Protein AF-A0A7C1X4H6-F1 (afdb_monomer)

pLDDT: mean 96.57, std 1.98, range [90.44, 98.69]

InterPro domains:
  IPR004646 Fe-S hydro-lyase, tartrate dehydratase alpha-type, catalytic domain [PF05681] (1-109)
  IPR004646 Fe-S hydro-lyase, tartrate dehydratase alpha-type, catalytic domain [TIGR00722] (1-110)
  IPR051208 Class-I Fumarase/Tartrate Dehydratase [PTHR30389] (1-111)

Mean predicted aligned error: 2.68 Å

Sequence (111 aa):
FVVDRVWRSQANPCPPVIVGVGLGGTFEKCALLAKRALLREIGSVHPDPFYAQLEQELLEEINKLGIGPQGLGGRVTALAVFIEAFPCHIATLPCAVNINCHAARHKSAVI

Organism: NCBI:txid2052148

Nearest PDB structures (foldseek):
  7xky-assembly1_A  TM=9.904E-01  e=7.908E-14  Methanocaldococcus jannaschii
  6unz-assembly1_A  TM=8.353E-01  e=8.667E-05  Leishmania major strain Friedlin
  6uq9-assembly1_A  TM=7.898E-01  e=3.833E-04  Leishmania major strain Friedlin
  6uqb-assembly1_A  TM=7.889E-01  e=5.023E-04  Leishmania major strain Friedlin
  6uq8-assembly1_B  TM=7.903E-01  e=5.750E-04  Leishmania major strain Friedlin

Radius of gyration: 13.97 Å; Cα contacts (8 Å, |Δi|>4): 219; chains: 1; bounding box: 37×27×39 Å

Solvent-accessible surface area (backbone atoms only — not comparable to full-atom values): 6037 Å² total; per-residue (Å²): 107,71,58,57,56,52,61,76,43,58,36,76,55,37,25,44,22,37,40,6,28,6,34,15,38,49,69,69,51,5,47,52,30,4,56,53,27,64,72,59,61,88,89,67,74,56,90,52,66,71,59,31,52,49,27,51,54,51,40,51,56,42,19,69,68,38,42,5,45,58,43,76,39,50,67,46,26,51,81,45,43,31,74,31,78,44,79,50,58,92,96,44,76,32,73,27,80,33,78,40,34,62,80,71,82,83,85,89,82,88,132

Structure (mmCIF, N/CA/C/O backbone):
data_AF-A0A7C1X4H6-F1
#
_entry.id   AF-A0A7C1X4H6-F1
#
loop_
_atom_site.group_PDB
_atom_site.id
_atom_site.type_symbol
_atom_site.label_atom_id
_atom_site.label_alt_id
_atom_site.label_comp_id
_atom_site.label_asym_id
_atom_site.label_entity_id
_atom_site.label_seq_id
_atom_site.pdbx_PDB_ins_code
_atom_site.Cartn_x
_atom_site.Cartn_y
_atom_site.Cartn_z
_atom_site.occupancy
_atom_site.B_iso_or_equiv
_atom_site.auth_seq_id
_atom_site.auth_comp_id
_atom_site.auth_asym_id
_atom_site.auth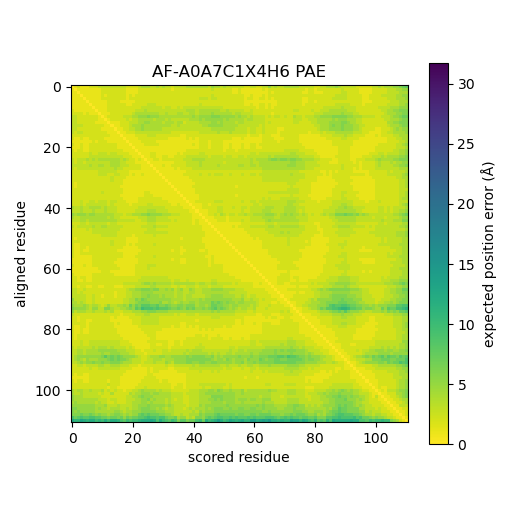_atom_id
_atom_site.pdbx_PDB_model_num
ATOM 1 N N . PHE A 1 1 ? 7.412 6.08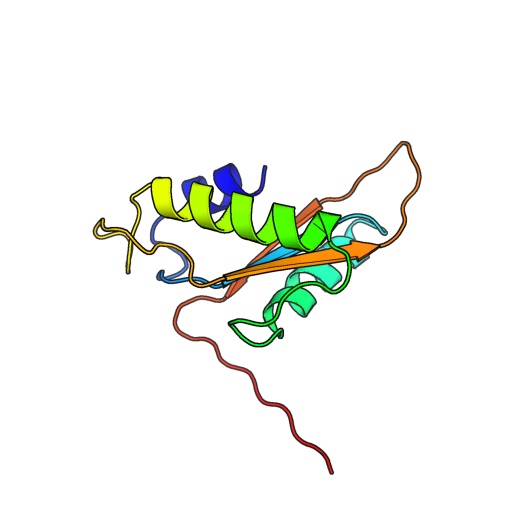1 5.563 1.00 95.12 1 PHE A N 1
ATOM 2 C CA . PHE A 1 1 ? 6.685 6.833 4.513 1.00 95.12 1 PHE A CA 1
ATOM 3 C C . PHE A 1 1 ? 5.214 6.431 4.430 1.00 95.12 1 PHE A C 1
ATOM 5 O O . PHE A 1 1 ? 4.378 7.283 4.682 1.00 95.12 1 PHE A O 1
ATOM 12 N N . VAL A 1 2 ? 4.871 5.166 4.138 1.00 98.00 2 VAL A N 1
ATOM 13 C CA . VAL A 1 2 ? 3.466 4.729 3.953 1.00 98.00 2 VAL A CA 1
ATOM 14 C C . VAL A 1 2 ? 2.575 5.052 5.160 1.00 98.00 2 VAL A C 1
ATOM 16 O O . VAL A 1 2 ? 1.556 5.718 4.998 1.00 98.00 2 VAL A O 1
ATOM 19 N N . VAL A 1 3 ? 3.001 4.666 6.368 1.00 98.06 3 VAL A N 1
ATOM 20 C CA . VAL A 1 3 ? 2.271 4.935 7.622 1.00 98.06 3 VAL A CA 1
ATOM 21 C C . VAL A 1 3 ? 2.021 6.437 7.829 1.00 98.06 3 VAL A C 1
ATOM 23 O O . VAL A 1 3 ? 0.897 6.832 8.116 1.00 98.06 3 VAL A O 1
ATOM 26 N N . ASP A 1 4 ? 3.025 7.291 7.589 1.00 98.19 4 ASP A N 1
A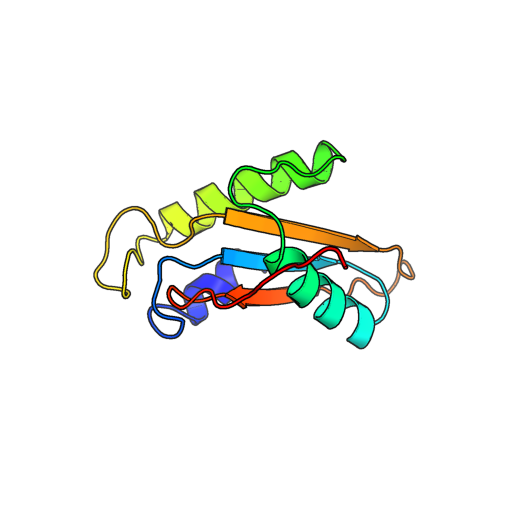TOM 27 C CA . ASP A 1 4 ? 2.885 8.759 7.668 1.00 98.19 4 ASP A CA 1
ATOM 28 C C . ASP A 1 4 ? 1.846 9.296 6.670 1.00 98.19 4 ASP A C 1
ATOM 30 O O . ASP A 1 4 ? 1.035 10.148 7.025 1.00 98.19 4 ASP A O 1
ATOM 34 N N . ARG A 1 5 ? 1.796 8.765 5.439 1.00 97.50 5 ARG A N 1
ATOM 35 C CA . ARG A 1 5 ? 0.782 9.170 4.449 1.00 97.50 5 ARG A CA 1
ATOM 36 C C . ARG A 1 5 ? -0.633 8.812 4.896 1.00 97.50 5 ARG A C 1
ATOM 38 O O . ARG A 1 5 ? -1.545 9.615 4.691 1.00 97.50 5 ARG A O 1
ATOM 45 N N . VAL A 1 6 ? -0.817 7.644 5.509 1.00 97.38 6 VAL A N 1
ATOM 46 C CA . VAL A 1 6 ? -2.114 7.236 6.069 1.00 97.38 6 VAL A CA 1
ATOM 47 C C . VAL A 1 6 ? -2.476 8.113 7.263 1.00 97.38 6 VAL A C 1
ATOM 49 O O . VAL A 1 6 ? -3.573 8.665 7.294 1.00 97.38 6 VAL A O 1
ATOM 52 N N . TRP A 1 7 ? -1.533 8.337 8.180 1.00 97.06 7 TRP A N 1
ATOM 53 C CA . TRP A 1 7 ? -1.732 9.201 9.342 1.00 97.06 7 TRP A CA 1
ATOM 54 C C . TRP A 1 7 ? -2.131 10.627 8.951 1.00 97.06 7 TRP A C 1
ATOM 56 O O . TRP A 1 7 ? -3.101 11.158 9.474 1.00 97.06 7 TRP A O 1
ATOM 66 N N . ARG A 1 8 ? -1.464 11.230 7.959 1.00 97.06 8 ARG A N 1
ATOM 67 C CA . ARG A 1 8 ? -1.835 12.558 7.432 1.00 97.06 8 ARG A CA 1
ATOM 68 C C . ARG A 1 8 ? -3.214 12.587 6.772 1.00 97.06 8 ARG A C 1
ATOM 70 O O . ARG A 1 8 ? -3.828 13.647 6.709 1.00 97.06 8 ARG A O 1
ATOM 77 N N . SER A 1 9 ? -3.678 11.455 6.242 1.00 95.25 9 SER A N 1
ATOM 78 C CA . SER A 1 9 ? -4.977 11.365 5.566 1.00 95.25 9 SER A CA 1
ATOM 79 C C . SER A 1 9 ? -6.145 11.286 6.553 1.00 95.25 9 SER A C 1
ATOM 81 O O . SER A 1 9 ? -7.246 11.706 6.200 1.00 95.25 9 SER A O 1
ATOM 83 N N . GLN A 1 10 ? -5.911 10.803 7.779 1.00 95.75 10 GLN A N 1
ATOM 84 C CA . GLN A 1 10 ? -6.917 10.655 8.835 1.00 95.75 10 GLN A CA 1
ATOM 85 C C . GLN A 1 10 ? -8.249 10.081 8.310 1.00 95.75 10 GLN A C 1
ATOM 87 O O . GLN A 1 10 ? -8.269 9.062 7.621 1.00 95.75 10 GLN A O 1
ATOM 92 N N . ALA A 1 11 ? -9.365 10.741 8.624 1.00 95.31 11 ALA A N 1
ATOM 93 C CA . ALA A 1 11 ? -10.722 10.351 8.261 1.00 95.31 11 ALA A CA 1
ATOM 94 C C . ALA A 1 11 ? -11.082 10.622 6.788 1.00 95.31 11 ALA A C 1
ATOM 96 O O . ALA A 1 11 ? -12.097 10.120 6.310 1.00 95.31 11 ALA A O 1
ATOM 97 N N . ASN A 1 12 ? -10.282 11.413 6.062 1.00 95.69 12 ASN A N 1
ATOM 98 C CA . ASN A 1 12 ? -10.640 11.921 4.733 1.00 95.69 12 ASN A CA 1
ATOM 99 C C . ASN A 1 12 ? -10.982 10.829 3.703 1.00 95.69 12 ASN A C 1
ATOM 101 O O . ASN A 1 12 ? -11.940 11.017 2.955 1.00 95.69 12 ASN A O 1
ATOM 105 N N . PRO A 1 13 ? -10.270 9.685 3.630 1.00 95.44 13 PRO A N 1
ATOM 106 C CA . PRO A 1 13 ? -10.626 8.613 2.709 1.00 95.44 13 PRO A CA 1
ATOM 107 C C . PRO A 1 13 ? -11.709 7.674 3.266 1.00 95.44 13 PRO A C 1
ATOM 109 O O . PRO A 1 13 ? -11.778 6.532 2.826 1.00 95.44 13 PRO A O 1
ATOM 112 N N . CYS A 1 14 ? -12.532 8.114 4.224 1.00 96.25 14 CYS A N 1
ATOM 113 C CA . CYS A 1 14 ? -13.620 7.338 4.826 1.00 96.25 14 CYS A CA 1
ATOM 114 C C . CYS A 1 14 ? -13.176 5.910 5.210 1.00 96.25 14 CYS A C 1
ATOM 116 O O . CYS A 1 14 ? -13.618 4.952 4.570 1.00 96.25 14 CYS A O 1
ATOM 118 N N . PRO A 1 15 ? -12.266 5.741 6.191 1.00 96.31 15 PRO A N 1
ATOM 119 C CA . PRO A 1 15 ? -11.827 4.414 6.615 1.00 96.31 15 PRO A CA 1
ATOM 120 C C . PRO A 1 15 ? -13.010 3.528 7.061 1.00 96.31 15 PRO A C 1
ATOM 122 O O . PRO A 1 15 ? -14.025 4.050 7.532 1.00 96.31 15 PRO A O 1
ATOM 125 N N . PRO A 1 16 ? -12.903 2.193 6.948 1.00 96.75 16 PRO A N 1
ATOM 126 C CA . PRO A 1 16 ? -11.667 1.448 6.735 1.00 96.75 16 PRO A CA 1
ATOM 127 C C . PRO A 1 16 ? -11.217 1.426 5.265 1.00 96.75 16 PRO A C 1
ATOM 129 O O . PRO A 1 16 ? -12.032 1.297 4.353 1.00 96.75 16 PRO A O 1
ATOM 132 N N . VAL A 1 17 ? -9.910 1.584 5.042 1.00 97.50 17 VAL A N 1
ATOM 133 C CA . VAL A 1 17 ? -9.317 1.726 3.700 1.00 97.50 17 VAL A CA 1
ATOM 134 C C . VAL A 1 17 ? -8.561 0.481 3.234 1.00 97.50 17 VAL A C 1
ATOM 136 O O . VAL A 1 17 ? -8.152 -0.351 4.040 1.00 97.50 17 VAL A O 1
ATOM 139 N N . ILE A 1 18 ? -8.305 0.386 1.929 1.00 98.06 18 ILE A N 1
ATOM 140 C CA . ILE A 1 18 ? -7.267 -0.487 1.359 1.00 98.06 18 ILE A CA 1
ATOM 141 C C . ILE A 1 18 ? -6.124 0.411 0.890 1.00 98.06 18 ILE A C 1
ATOM 143 O O . ILE A 1 18 ? -6.359 1.400 0.188 1.00 98.06 18 ILE A O 1
ATOM 147 N N . VAL A 1 19 ? -4.894 0.080 1.279 1.00 98.44 19 VAL A N 1
ATOM 148 C CA . VAL A 1 19 ? -3.701 0.872 0.960 1.00 98.44 19 VAL A CA 1
ATOM 149 C C . VAL A 1 19 ?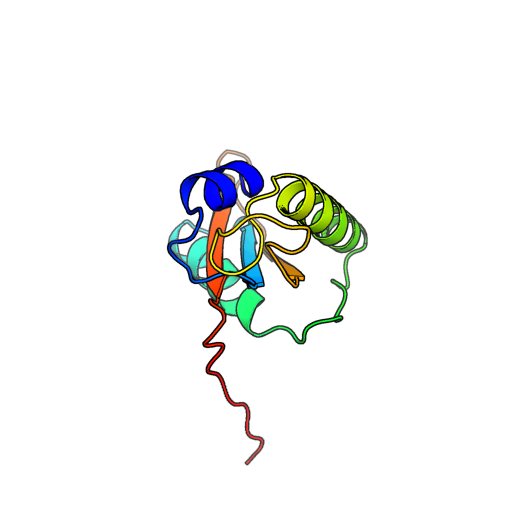 -2.909 0.175 -0.137 1.00 98.44 19 VAL A C 1
ATOM 151 O O . VAL A 1 19 ? -2.423 -0.932 0.048 1.00 98.44 19 VAL A O 1
ATOM 154 N N . GLY A 1 20 ? -2.767 0.829 -1.283 1.00 98.44 20 GLY A N 1
ATOM 155 C CA . GLY A 1 20 ? -1.952 0.362 -2.398 1.00 98.44 20 GLY A CA 1
ATOM 156 C C . GLY A 1 20 ? -0.623 1.101 -2.420 1.00 98.44 20 GLY A C 1
ATOM 157 O O . GLY A 1 20 ? -0.598 2.330 -2.365 1.00 98.44 20 GLY A O 1
ATOM 158 N N . VAL A 1 21 ? 0.481 0.372 -2.517 1.00 98.69 21 VAL A N 1
ATOM 159 C CA . VAL A 1 21 ? 1.838 0.915 -2.521 1.00 98.69 21 VAL A CA 1
ATOM 160 C C . VAL A 1 21 ? 2.538 0.487 -3.803 1.00 98.69 21 VAL A C 1
ATOM 162 O O . VAL A 1 21 ? 2.606 -0.694 -4.123 1.00 98.69 21 VAL A O 1
ATOM 165 N N . GLY A 1 22 ? 3.057 1.456 -4.545 1.00 98.44 22 GLY A N 1
ATOM 166 C CA . GLY A 1 22 ? 3.922 1.222 -5.695 1.00 98.44 22 GLY A CA 1
ATOM 167 C C . GLY A 1 22 ? 5.368 1.502 -5.314 1.00 98.44 22 GLY A C 1
ATOM 168 O O . GLY A 1 22 ? 5.636 2.531 -4.690 1.00 98.44 22 GLY A O 1
ATOM 169 N N . LEU A 1 23 ? 6.293 0.618 -5.689 1.00 97.81 23 LEU A N 1
ATOM 170 C CA . LEU A 1 23 ? 7.731 0.776 -5.452 1.00 97.81 23 LEU A CA 1
ATOM 171 C C . LEU A 1 23 ? 8.524 0.610 -6.750 1.00 97.81 23 LEU A C 1
ATOM 173 O O . LEU A 1 23 ? 8.339 -0.360 -7.480 1.00 97.81 23 LEU A O 1
ATOM 177 N N . GLY A 1 24 ? 9.430 1.549 -7.016 1.00 97.31 24 GLY A N 1
ATOM 178 C CA . GLY A 1 24 ? 10.315 1.529 -8.177 1.00 97.31 24 GLY A CA 1
ATOM 179 C C . GLY A 1 24 ? 9.636 1.893 -9.504 1.00 97.31 24 GLY A C 1
ATOM 180 O O . GLY A 1 24 ? 8.612 2.578 -9.536 1.00 97.31 24 GLY A O 1
ATOM 181 N N . GLY A 1 25 ? 10.249 1.493 -10.622 1.00 96.81 25 GLY A N 1
ATOM 182 C CA . GLY A 1 25 ? 9.958 2.043 -11.950 1.00 96.81 25 GLY A CA 1
ATOM 183 C C . GLY A 1 25 ? 10.317 3.529 -12.096 1.00 96.81 25 GLY A C 1
ATOM 184 O O . GLY A 1 25 ? 11.204 4.040 -11.416 1.00 96.81 25 GLY A O 1
ATOM 185 N N . THR A 1 26 ? 9.631 4.220 -13.010 1.00 97.00 26 THR A N 1
ATOM 186 C CA . THR A 1 26 ? 9.616 5.692 -13.095 1.00 97.00 26 THR A CA 1
ATOM 187 C C . THR A 1 26 ? 8.570 6.273 -12.140 1.00 97.00 26 THR A C 1
ATOM 189 O O . THR A 1 26 ? 7.758 5.536 -11.576 1.00 97.00 26 THR A O 1
ATOM 192 N N . PHE A 1 27 ? 8.541 7.596 -11.974 1.00 95.75 27 PHE A N 1
ATOM 193 C CA . PHE A 1 27 ? 7.548 8.260 -11.125 1.00 95.75 27 PHE A CA 1
ATOM 194 C C . PHE A 1 27 ? 6.099 7.936 -11.545 1.00 95.75 27 PHE A C 1
ATOM 196 O O . PHE A 1 27 ? 5.262 7.589 -10.712 1.00 95.75 27 PHE A O 1
ATOM 203 N N . GLU A 1 28 ? 5.819 7.945 -12.848 1.00 97.50 28 GLU A N 1
ATOM 204 C CA . GLU A 1 28 ? 4.515 7.611 -13.427 1.00 97.50 28 GLU A CA 1
ATOM 205 C C . GLU A 1 28 ? 4.177 6.132 -13.221 1.00 97.50 28 GLU A C 1
ATOM 207 O O . GLU A 1 28 ? 3.058 5.779 -12.834 1.00 97.50 28 GLU A O 1
ATOM 212 N N . LYS A 1 29 ? 5.160 5.251 -13.451 1.00 97.69 29 LYS A N 1
ATOM 213 C CA . LYS A 1 29 ? 4.987 3.806 -13.282 1.00 97.69 29 LYS A CA 1
ATOM 214 C C . LYS A 1 29 ? 4.664 3.467 -11.832 1.00 97.69 29 LYS A C 1
ATOM 216 O O . LYS A 1 29 ? 3.762 2.672 -11.588 1.00 97.69 29 LYS A O 1
ATOM 221 N N . CYS A 1 30 ? 5.355 4.096 -10.892 1.00 97.81 30 CYS A N 1
ATOM 222 C CA . CYS A 1 30 ? 5.154 3.919 -9.464 1.00 97.81 30 CYS A CA 1
ATOM 223 C C . CYS A 1 30 ? 3.708 4.230 -9.041 1.00 97.81 30 CYS A C 1
ATOM 225 O O . CYS A 1 30 ? 3.058 3.421 -8.377 1.00 97.81 30 CYS A O 1
ATOM 227 N N . ALA A 1 31 ? 3.156 5.355 -9.505 1.00 98.12 31 ALA A N 1
ATOM 228 C CA . ALA A 1 31 ? 1.764 5.719 -9.241 1.00 98.12 31 ALA A CA 1
ATOM 229 C C . ALA A 1 31 ? 0.766 4.711 -9.846 1.00 98.12 31 ALA A C 1
ATOM 231 O O . ALA A 1 31 ? -0.233 4.357 -9.210 1.00 98.12 31 ALA A O 1
ATOM 232 N N . LEU A 1 32 ? 1.053 4.204 -11.051 1.00 98.38 32 LEU A N 1
ATOM 233 C CA . LEU A 1 32 ? 0.236 3.177 -11.701 1.00 98.38 32 LEU A CA 1
ATOM 234 C C . LEU A 1 32 ? 0.270 1.842 -10.939 1.00 98.38 32 LEU A C 1
ATOM 236 O O . LEU A 1 32 ? -0.770 1.197 -10.803 1.00 98.38 32 LEU A O 1
ATOM 240 N N . LEU A 1 33 ? 1.436 1.438 -10.427 1.00 98.50 33 LEU A N 1
ATOM 241 C CA . LEU A 1 33 ? 1.597 0.243 -9.591 1.00 98.50 33 LEU A CA 1
ATOM 242 C C . LEU A 1 33 ? 0.785 0.370 -8.298 1.00 98.50 33 LEU A C 1
ATOM 244 O O . LEU A 1 33 ? -0.016 -0.511 -8.002 1.00 98.50 33 LEU A O 1
ATOM 248 N N . ALA A 1 34 ? 0.875 1.510 -7.604 1.00 98.44 34 ALA A N 1
ATOM 249 C CA . ALA A 1 34 ? 0.077 1.770 -6.405 1.00 98.44 34 ALA A CA 1
ATOM 250 C C . ALA A 1 34 ? -1.435 1.683 -6.681 1.00 98.44 34 ALA A C 1
ATOM 252 O O . ALA A 1 34 ? -2.192 1.151 -5.872 1.00 98.44 34 ALA A O 1
ATOM 253 N N . LYS A 1 35 ? -1.895 2.176 -7.842 1.00 97.81 35 LYS A N 1
ATOM 254 C CA . LYS A 1 35 ? -3.304 2.054 -8.249 1.00 97.81 35 LYS A CA 1
ATOM 255 C C . LYS A 1 35 ? -3.694 0.607 -8.561 1.00 97.81 35 LYS A C 1
ATOM 257 O O . LYS A 1 35 ? -4.801 0.203 -8.218 1.00 97.81 35 LYS A O 1
ATOM 262 N N . ARG A 1 36 ? -2.809 -0.153 -9.211 1.00 97.50 36 ARG A N 1
ATOM 263 C CA . ARG A 1 36 ? -3.016 -1.570 -9.543 1.00 97.50 36 ARG A CA 1
ATOM 264 C C . ARG A 1 36 ? -3.101 -2.437 -8.290 1.00 97.50 36 ARG A C 1
ATOM 266 O O . ARG A 1 36 ? -3.975 -3.293 -8.235 1.00 97.50 36 ARG A O 1
ATOM 273 N N . ALA A 1 37 ? -2.268 -2.164 -7.288 1.00 97.94 37 ALA A N 1
ATOM 274 C CA . ALA A 1 37 ? -2.258 -2.879 -6.014 1.00 97.94 37 ALA A CA 1
ATOM 275 C C . ALA A 1 37 ? -3.650 -2.913 -5.349 1.00 97.94 37 ALA A C 1
ATOM 277 O O . ALA A 1 37 ? -4.049 -3.928 -4.793 1.00 97.94 37 ALA A O 1
ATOM 278 N N . LEU A 1 38 ? -4.441 -1.839 -5.488 1.00 97.19 38 LEU A N 1
ATOM 279 C CA . LEU A 1 38 ? -5.807 -1.740 -4.947 1.00 97.19 38 LEU A CA 1
ATOM 280 C C . LEU A 1 38 ? -6.819 -2.712 -5.576 1.00 97.19 38 LEU A C 1
ATOM 282 O O . LEU A 1 38 ? -7.940 -2.812 -5.083 1.00 97.19 38 LEU A O 1
ATOM 286 N N . LEU A 1 39 ? -6.469 -3.369 -6.684 1.00 95.62 39 LEU A N 1
ATOM 287 C CA . LEU A 1 39 ? -7.330 -4.340 -7.362 1.00 95.62 39 LEU A CA 1
ATOM 288 C C . LEU A 1 39 ? -7.138 -5.769 -6.841 1.00 95.62 39 LEU A C 1
ATOM 290 O O . LEU A 1 39 ? -7.895 -6.649 -7.247 1.00 95.62 39 LEU A O 1
ATOM 294 N N . ARG A 1 40 ? -6.141 -6.006 -5.979 1.00 95.81 40 ARG A N 1
ATOM 295 C CA . ARG A 1 40 ? -5.917 -7.312 -5.355 1.00 95.81 40 ARG A CA 1
ATOM 296 C C . ARG A 1 40 ? -7.060 -7.668 -4.408 1.00 95.81 40 ARG A C 1
ATOM 298 O O . ARG A 1 40 ? -7.669 -6.803 -3.779 1.00 95.81 40 ARG A O 1
ATOM 305 N N . GLU A 1 41 ? -7.342 -8.962 -4.321 1.00 94.12 41 GLU A N 1
ATOM 306 C CA . GLU A 1 41 ? -8.367 -9.494 -3.429 1.00 94.12 41 GLU A CA 1
ATOM 307 C C . GLU A 1 41 ? -7.926 -9.364 -1.966 1.00 94.12 41 GLU A C 1
ATOM 309 O O . GLU A 1 41 ? -6.779 -9.667 -1.623 1.00 94.12 41 GLU A O 1
ATOM 314 N N . ILE A 1 42 ? -8.831 -8.912 -1.096 1.00 94.88 42 ILE A N 1
ATOM 315 C CA . ILE A 1 42 ? -8.576 -8.820 0.347 1.00 94.88 42 ILE A CA 1
ATOM 316 C C . ILE A 1 42 ? -8.299 -10.225 0.891 1.00 94.88 42 ILE A C 1
ATOM 318 O O . ILE A 1 42 ? -9.086 -11.139 0.680 1.00 94.88 42 ILE A O 1
ATOM 322 N N . GLY A 1 43 ? -7.179 -10.386 1.597 1.00 93.38 43 GLY A N 1
ATOM 323 C CA . GLY A 1 43 ? -6.703 -11.685 2.083 1.00 93.38 43 GLY A CA 1
ATOM 324 C C . GLY A 1 43 ? -5.709 -12.378 1.147 1.00 93.38 43 GLY A C 1
ATOM 325 O O . GLY A 1 43 ? -5.073 -13.343 1.563 1.00 93.38 43 GLY A O 1
ATOM 326 N N . SER A 1 44 ? -5.513 -11.876 -0.079 1.00 96.38 44 SER A N 1
ATOM 327 C CA . SER A 1 44 ? -4.408 -12.333 -0.927 1.00 96.38 44 SER A CA 1
ATOM 328 C C . SER A 1 44 ? -3.058 -11.913 -0.342 1.00 96.38 44 SER A C 1
ATOM 330 O O . SER A 1 44 ? -2.907 -10.811 0.186 1.00 96.38 44 SER A O 1
ATOM 332 N N . VAL A 1 45 ? -2.059 -12.782 -0.474 1.00 95.81 45 VAL A N 1
ATOM 333 C CA . VAL A 1 45 ? -0.692 -12.545 0.005 1.00 95.81 45 VAL A CA 1
ATOM 334 C C . VAL A 1 45 ? 0.223 -12.313 -1.191 1.00 95.81 45 VAL A C 1
ATOM 336 O O . VAL A 1 45 ? 0.046 -12.936 -2.241 1.00 95.81 45 VAL A O 1
ATOM 339 N N . HIS A 1 46 ? 1.188 -11.406 -1.051 1.00 97.62 46 HIS A N 1
ATOM 340 C CA . HIS A 1 46 ? 2.174 -11.177 -2.098 1.00 97.62 46 HIS A CA 1
ATOM 341 C C . HIS A 1 46 ? 3.020 -12.448 -2.347 1.00 97.62 46 HIS A C 1
ATOM 343 O O . HIS A 1 46 ? 3.414 -13.110 -1.387 1.00 97.62 46 HIS A O 1
ATOM 349 N N . PRO A 1 47 ? 3.325 -12.816 -3.607 1.00 96.94 47 PRO A N 1
ATOM 350 C CA . PRO A 1 47 ? 4.080 -14.038 -3.910 1.00 96.94 47 PRO A CA 1
ATOM 351 C C . PRO A 1 47 ? 5.534 -14.007 -3.415 1.00 96.94 47 PRO A C 1
ATOM 353 O O . PRO A 1 47 ? 6.088 -15.042 -3.059 1.00 96.94 47 PRO A O 1
ATOM 356 N N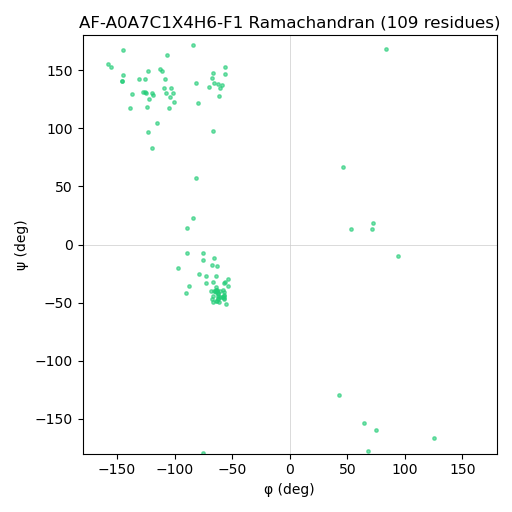 . ASP A 1 48 ? 6.157 -12.830 -3.398 1.00 97.62 48 ASP A N 1
ATOM 357 C CA . ASP A 1 48 ? 7.475 -12.620 -2.787 1.00 97.62 48 ASP A CA 1
ATOM 358 C C . ASP A 1 48 ? 7.349 -12.483 -1.252 1.00 97.62 48 ASP A C 1
ATOM 360 O O . ASP A 1 48 ? 6.665 -11.552 -0.800 1.00 97.62 48 ASP A O 1
ATOM 364 N N . PRO A 1 49 ? 8.020 -13.345 -0.457 1.00 98.06 49 PRO A N 1
ATOM 365 C CA . PRO A 1 49 ? 7.972 -13.316 1.005 1.00 98.06 49 PRO A CA 1
ATOM 366 C C . PRO A 1 49 ? 8.406 -11.987 1.630 1.00 98.06 49 PRO A C 1
ATOM 368 O O . PRO A 1 49 ? 7.864 -11.604 2.665 1.00 98.06 49 PRO A O 1
ATOM 371 N N . PHE A 1 50 ? 9.351 -11.270 1.011 1.00 98.00 50 PHE A N 1
ATOM 372 C CA . PHE A 1 50 ? 9.828 -9.988 1.528 1.00 98.00 50 PHE A CA 1
ATOM 373 C C . PHE A 1 50 ? 8.702 -8.949 1.538 1.00 98.00 50 PHE A C 1
ATOM 375 O O . PHE A 1 50 ? 8.441 -8.301 2.553 1.00 98.00 50 PHE A O 1
ATOM 382 N N . TYR A 1 51 ? 7.988 -8.818 0.417 1.00 98.12 51 TYR A N 1
ATOM 383 C CA . TYR A 1 51 ? 6.865 -7.888 0.324 1.00 98.12 51 TYR A CA 1
ATOM 384 C C . TYR A 1 51 ? 5.650 -8.377 1.112 1.00 98.12 51 TYR A C 1
ATOM 386 O O . TYR A 1 51 ? 4.959 -7.551 1.695 1.00 98.12 51 TYR A O 1
ATOM 394 N N . ALA A 1 52 ? 5.415 -9.689 1.193 1.00 98.12 52 ALA A N 1
ATOM 395 C CA . ALA A 1 52 ? 4.337 -10.248 2.008 1.00 98.12 52 ALA A CA 1
ATOM 396 C C . ALA A 1 52 ? 4.496 -9.895 3.494 1.00 98.12 52 ALA A C 1
ATOM 398 O O . ALA A 1 52 ? 3.537 -9.468 4.137 1.00 98.12 52 ALA A O 1
ATOM 399 N N . GLN A 1 53 ? 5.713 -10.027 4.028 1.00 98.44 53 GLN A N 1
ATOM 400 C CA . GLN A 1 53 ? 6.019 -9.618 5.395 1.00 98.44 53 GLN A CA 1
ATOM 401 C C . GLN A 1 53 ? 5.819 -8.107 5.573 1.00 98.44 53 GLN A C 1
ATOM 403 O O . GLN A 1 53 ? 5.161 -7.673 6.517 1.00 98.44 53 GLN A O 1
ATOM 408 N N . LEU A 1 54 ? 6.316 -7.299 4.633 1.00 98.12 54 LEU A N 1
ATOM 409 C CA . LEU A 1 54 ? 6.181 -5.845 4.699 1.00 98.12 54 LEU A CA 1
ATOM 410 C C . LEU A 1 54 ? 4.715 -5.375 4.616 1.00 98.12 54 LEU A C 1
ATOM 412 O O . LEU A 1 54 ? 4.341 -4.414 5.285 1.00 98.12 54 LEU A O 1
ATOM 416 N N . GLU A 1 55 ? 3.869 -6.041 3.825 1.00 98.50 55 GLU A N 1
ATOM 417 C CA . GLU A 1 55 ? 2.419 -5.794 3.779 1.00 98.50 55 GLU A CA 1
ATOM 418 C C . GLU A 1 55 ? 1.772 -5.993 5.156 1.00 98.50 55 GLU A C 1
ATOM 420 O O . GLU A 1 55 ? 0.986 -5.147 5.593 1.00 98.50 55 GLU A O 1
ATOM 425 N N . GLN A 1 56 ? 2.133 -7.074 5.856 1.00 98.38 56 GLN A N 1
ATOM 426 C CA . GLN A 1 56 ? 1.627 -7.375 7.197 1.00 98.38 56 GLN A CA 1
ATOM 427 C C . GLN A 1 56 ? 2.110 -6.352 8.228 1.00 98.38 56 GLN A C 1
ATOM 429 O O . GLN A 1 56 ? 1.289 -5.775 8.941 1.00 98.38 56 GLN A O 1
ATOM 434 N N . GLU A 1 57 ? 3.413 -6.062 8.256 1.00 98.44 57 GLU A N 1
ATOM 435 C CA . GLU A 1 57 ? 3.998 -5.075 9.170 1.00 98.44 57 GLU A CA 1
ATOM 436 C C . GLU A 1 57 ? 3.348 -3.694 8.991 1.00 98.44 57 GLU A C 1
ATOM 438 O O . GLU A 1 57 ? 2.925 -3.061 9.958 1.00 98.44 57 GLU A O 1
ATOM 443 N N . LEU A 1 58 ? 3.185 -3.233 7.746 1.00 98.31 58 LEU A N 1
ATOM 444 C CA . LEU A 1 58 ? 2.535 -1.952 7.465 1.00 98.31 58 LEU A CA 1
ATOM 445 C C . LEU A 1 58 ? 1.066 -1.936 7.896 1.00 98.31 58 LEU A C 1
ATOM 447 O O . LEU A 1 58 ? 0.602 -0.918 8.415 1.00 98.31 58 LEU A O 1
ATOM 451 N N . LEU A 1 59 ? 0.328 -3.027 7.676 1.00 98.44 59 LEU A N 1
ATOM 452 C CA . LEU A 1 59 ? -1.072 -3.137 8.084 1.00 98.44 59 LEU A CA 1
ATOM 453 C C . LEU A 1 59 ? -1.218 -3.043 9.608 1.00 98.44 59 LEU A C 1
ATOM 455 O O . LEU A 1 59 ? -2.095 -2.327 10.098 1.00 98.44 59 LEU A O 1
ATOM 459 N N . GLU A 1 60 ? -0.352 -3.733 10.350 1.00 98.44 60 GLU A N 1
ATOM 460 C CA . GLU A 1 60 ? -0.316 -3.666 11.810 1.00 98.44 60 GLU A CA 1
ATOM 461 C C . GLU A 1 60 ? -0.010 -2.251 12.300 1.00 98.44 60 GLU A C 1
ATOM 463 O O . GLU A 1 60 ? -0.757 -1.712 13.118 1.00 98.44 60 GLU A O 1
ATOM 468 N N . GLU A 1 61 ? 1.036 -1.617 11.769 1.00 98.38 61 GLU A N 1
ATOM 469 C CA . GLU A 1 61 ? 1.429 -0.263 12.167 1.00 98.38 61 GLU A CA 1
ATOM 470 C C . GLU A 1 61 ? 0.347 0.777 11.846 1.00 98.38 61 GLU A C 1
ATOM 472 O O . GLU A 1 61 ? 0.045 1.636 12.674 1.00 98.38 61 GLU A O 1
ATOM 477 N N . ILE A 1 62 ? -0.313 0.676 10.687 1.00 98.31 62 ILE A N 1
ATOM 478 C CA . ILE A 1 62 ? -1.437 1.556 10.328 1.00 98.31 62 ILE A CA 1
ATOM 479 C C . ILE A 1 62 ? -2.611 1.389 11.300 1.00 98.31 62 ILE A C 1
ATOM 481 O O . ILE A 1 62 ? -3.243 2.373 11.694 1.00 98.31 62 ILE A O 1
ATOM 485 N N . ASN A 1 63 ? -2.923 0.158 11.693 1.00 98.19 63 ASN A N 1
ATOM 486 C CA . ASN A 1 63 ? -4.024 -0.109 12.613 1.00 98.19 63 ASN A CA 1
ATOM 487 C C . ASN A 1 63 ? -3.696 0.308 14.058 1.00 98.19 63 ASN A C 1
ATOM 489 O O . ASN A 1 63 ? -4.597 0.735 14.782 1.00 98.19 63 ASN A O 1
ATOM 493 N N . LYS A 1 64 ? -2.414 0.317 14.452 1.00 98.06 64 LYS A N 1
ATOM 494 C CA . LYS A 1 64 ? -1.946 0.880 15.734 1.00 98.06 64 LYS A CA 1
ATOM 495 C C . LYS A 1 64 ? -2.083 2.405 15.826 1.00 98.06 64 LYS A C 1
ATOM 497 O O . LYS A 1 64 ? -2.095 2.928 16.937 1.00 98.06 64 LYS A O 1
ATOM 502 N N . LEU A 1 65 ? -2.254 3.125 14.708 1.00 96.75 65 LEU A N 1
ATOM 503 C CA . LEU A 1 65 ? -2.463 4.584 14.719 1.00 96.75 65 LEU A CA 1
ATOM 504 C C . LEU A 1 65 ? -3.755 5.017 15.434 1.00 96.75 65 LEU A C 1
ATOM 506 O O . LEU A 1 65 ? -3.894 6.190 15.770 1.00 96.75 65 LEU A O 1
ATOM 510 N N . GLY A 1 66 ? -4.718 4.109 15.627 1.00 96.00 66 GLY A N 1
ATOM 511 C CA . GLY A 1 66 ? -5.945 4.390 16.377 1.00 96.00 66 GLY A CA 1
ATOM 512 C C . GLY A 1 66 ? -6.947 5.314 15.675 1.00 96.00 66 GLY A C 1
ATOM 513 O O . GLY A 1 66 ? -7.876 5.781 16.323 1.00 96.00 66 GLY A O 1
ATOM 514 N N . ILE A 1 67 ? -6.783 5.574 14.370 1.00 96.88 67 ILE A N 1
ATOM 515 C CA . ILE A 1 67 ? -7.691 6.415 13.561 1.00 96.88 67 ILE A CA 1
ATOM 516 C C . ILE A 1 67 ? -9.080 5.771 13.489 1.00 96.88 67 ILE A C 1
ATOM 518 O O . ILE A 1 67 ? -10.090 6.420 13.755 1.00 96.88 67 ILE A O 1
ATOM 522 N N . GLY A 1 68 ? -9.116 4.475 13.166 1.00 95.81 68 GLY A N 1
ATOM 523 C CA . GLY A 1 68 ? -10.323 3.657 13.156 1.00 95.81 68 GLY A CA 1
ATOM 524 C C . GLY A 1 68 ? -11.348 4.019 12.069 1.00 95.81 68 GLY A C 1
ATOM 525 O O . GLY A 1 68 ? -11.108 4.889 11.226 1.00 95.81 68 GLY A O 1
ATOM 526 N N . PRO A 1 69 ? -12.500 3.327 12.050 1.00 95.94 69 PRO A N 1
ATOM 527 C CA . PRO A 1 69 ? -13.538 3.530 11.043 1.00 95.94 69 PRO A CA 1
ATOM 528 C C . PRO A 1 69 ? -14.087 4.959 11.070 1.00 95.94 69 PRO A C 1
ATOM 530 O O . PRO A 1 69 ? -14.372 5.504 12.135 1.00 95.94 69 PRO A O 1
ATOM 533 N N . GLN A 1 70 ? -14.229 5.573 9.894 1.00 94.94 70 GLN A N 1
ATOM 534 C CA . GLN A 1 70 ? -14.650 6.970 9.706 1.00 94.94 70 GLN A CA 1
ATOM 535 C C . GLN A 1 70 ? -13.817 8.009 10.493 1.00 94.94 70 GLN A C 1
ATOM 537 O O . GLN A 1 70 ? -14.222 9.162 10.599 1.00 94.94 70 GLN A O 1
ATOM 542 N N . GLY A 1 71 ? -12.653 7.630 11.037 1.00 93.44 71 GLY A N 1
ATOM 543 C CA . GLY A 1 71 ? -11.837 8.498 11.890 1.00 93.44 71 GLY A CA 1
ATOM 544 C C . GLY A 1 71 ? -12.406 8.739 13.289 1.00 93.44 71 GLY A C 1
ATOM 545 O O . GLY A 1 71 ? -12.010 9.699 13.943 1.00 93.44 71 GLY A O 1
ATOM 546 N N . LEU A 1 72 ? -13.337 7.899 13.748 1.00 94.94 72 LEU A N 1
ATOM 547 C CA . LEU A 1 72 ? -13.982 8.020 15.061 1.00 94.94 72 LEU A CA 1
ATOM 548 C C . LEU A 1 72 ? -13.231 7.269 16.173 1.00 94.94 72 LEU A C 1
ATOM 550 O O . LEU A 1 72 ? -13.772 7.045 17.255 1.00 94.94 72 LEU A O 1
ATOM 554 N N . GLY A 1 73 ? -11.990 6.866 15.910 1.00 92.12 73 GLY A N 1
ATOM 555 C CA . GLY A 1 73 ? -11.219 5.996 16.783 1.00 92.12 73 GLY A CA 1
ATOM 556 C C . GLY A 1 73 ? -11.525 4.514 16.562 1.00 92.12 73 GLY A C 1
ATOM 557 O O . GLY A 1 73 ? -12.471 4.126 15.874 1.00 92.12 73 GLY A O 1
ATOM 558 N N . GLY A 1 74 ? -10.694 3.651 17.143 1.00 93.75 74 GLY A N 1
ATOM 559 C CA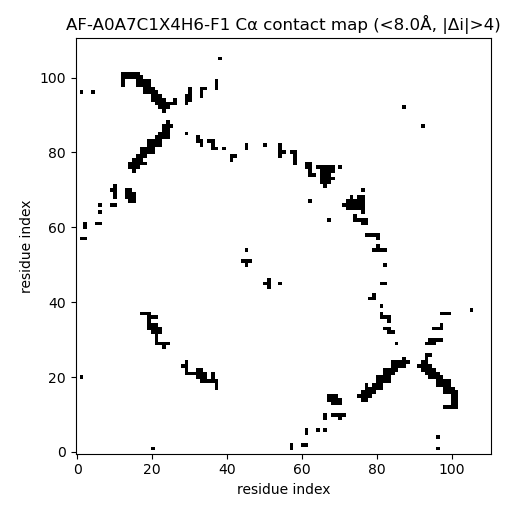 . GLY A 1 74 ? -10.872 2.199 17.108 1.00 93.75 74 GLY A CA 1
ATOM 560 C C . GLY A 1 74 ? -9.650 1.457 16.579 1.00 93.75 74 GLY A C 1
ATOM 561 O O . GLY A 1 74 ? -8.555 2.003 16.500 1.00 93.75 74 GLY A O 1
ATOM 562 N N . ARG A 1 75 ? -9.841 0.173 16.251 1.00 94.38 75 ARG A N 1
ATOM 563 C CA . ARG A 1 75 ? -8.737 -0.757 15.945 1.00 94.38 75 ARG A CA 1
ATOM 564 C C . ARG A 1 75 ? -8.444 -0.939 14.458 1.00 94.38 75 ARG A C 1
ATOM 566 O O . ARG A 1 75 ? -7.386 -1.450 14.123 1.00 94.38 75 ARG A O 1
ATOM 573 N N . VAL A 1 76 ? -9.393 -0.610 13.580 1.00 96.19 76 VAL A N 1
ATOM 574 C CA . VAL A 1 76 ? -9.313 -0.954 12.151 1.00 96.19 76 VAL A CA 1
ATOM 575 C C . VAL A 1 76 ? -9.404 0.310 11.310 1.00 96.19 76 VAL A C 1
ATOM 577 O O . VAL A 1 76 ? -10.489 0.819 11.036 1.00 96.19 76 VAL A O 1
ATOM 580 N N . THR A 1 77 ? -8.240 0.812 10.918 1.00 97.75 77 THR A N 1
ATOM 581 C CA . THR A 1 77 ? -8.071 1.918 9.970 1.00 97.75 77 THR A CA 1
ATOM 582 C C . THR A 1 77 ? -7.961 1.385 8.544 1.00 97.75 77 THR A C 1
ATOM 584 O O . THR A 1 77 ? -8.549 1.951 7.624 1.00 97.75 77 THR A O 1
ATOM 587 N N . ALA A 1 78 ? -7.225 0.289 8.351 1.00 97.81 78 ALA A N 1
ATOM 588 C CA . ALA A 1 78 ? -7.019 -0.352 7.060 1.00 97.81 78 ALA A CA 1
ATOM 589 C C . ALA A 1 78 ? -7.393 -1.839 7.115 1.00 97.81 78 ALA A C 1
ATOM 591 O O . ALA A 1 78 ? -7.142 -2.517 8.113 1.00 97.81 78 ALA A O 1
ATOM 592 N N . LEU A 1 79 ? -7.991 -2.333 6.029 1.00 97.31 79 LEU A N 1
ATOM 593 C CA . LEU A 1 79 ? -8.345 -3.744 5.837 1.00 97.31 79 LEU A CA 1
ATOM 594 C C . LEU A 1 79 ? -7.194 -4.547 5.233 1.00 97.31 79 LEU A C 1
ATOM 596 O O . LEU A 1 79 ? -7.029 -5.717 5.554 1.00 97.31 79 LEU A O 1
ATOM 600 N N . ALA A 1 80 ? -6.423 -3.924 4.343 1.00 97.88 80 ALA A N 1
ATOM 601 C CA . ALA A 1 80 ? -5.289 -4.543 3.677 1.00 97.88 80 ALA A CA 1
ATOM 602 C C . ALA A 1 80 ? -4.287 -3.481 3.215 1.00 97.88 80 ALA A C 1
ATOM 604 O O . ALA A 1 80 ? -4.659 -2.338 2.916 1.00 97.88 80 ALA A O 1
ATOM 605 N N . VAL A 1 81 ? -3.024 -3.891 3.126 1.00 98.56 81 VAL A N 1
ATOM 606 C CA . VAL A 1 81 ? -1.953 -3.162 2.450 1.00 98.56 81 VAL A CA 1
ATOM 607 C C . VAL A 1 81 ? -1.432 -4.065 1.342 1.00 98.56 81 VAL A C 1
ATOM 609 O O . VAL A 1 81 ? -1.144 -5.229 1.597 1.00 98.56 81 VAL A O 1
ATOM 612 N N . PHE A 1 82 ? -1.321 -3.538 0.128 1.00 98.69 82 PHE A N 1
ATOM 613 C CA . PHE A 1 82 ? -0.805 -4.266 -1.024 1.00 98.69 82 PHE A CA 1
ATOM 614 C C . PHE A 1 82 ? 0.345 -3.508 -1.662 1.00 98.69 82 PHE A C 1
ATOM 616 O O . PHE A 1 82 ? 0.226 -2.314 -1.940 1.00 98.69 82 PHE A O 1
ATOM 623 N N . ILE A 1 83 ? 1.442 -4.208 -1.915 1.00 98.50 83 ILE A N 1
ATOM 624 C CA . ILE A 1 83 ? 2.650 -3.684 -2.534 1.00 98.50 83 ILE A CA 1
ATOM 625 C C . ILE A 1 83 ? 2.769 -4.262 -3.942 1.00 98.50 83 ILE A C 1
ATOM 627 O O . ILE A 1 83 ? 2.584 -5.452 -4.163 1.00 98.50 83 ILE A O 1
ATOM 631 N N . GLU A 1 84 ? 3.092 -3.399 -4.895 1.00 98.31 84 GLU A N 1
ATOM 632 C CA . GLU A 1 84 ? 3.495 -3.765 -6.247 1.00 98.31 84 GLU A CA 1
ATOM 633 C C . GLU A 1 84 ? 4.860 -3.130 -6.514 1.00 98.31 84 GLU A C 1
ATOM 635 O O . GLU A 1 84 ? 5.012 -1.903 -6.475 1.00 98.31 84 GLU A O 1
ATOM 640 N N . ALA A 1 85 ? 5.864 -3.965 -6.770 1.00 97.25 85 ALA A N 1
ATOM 641 C CA . ALA A 1 85 ? 7.240 -3.529 -6.961 1.00 97.25 85 ALA A CA 1
ATOM 642 C C . ALA A 1 85 ? 7.706 -3.708 -8.408 1.00 97.25 85 ALA A C 1
ATOM 644 O O . ALA A 1 85 ? 7.281 -4.614 -9.125 1.00 97.25 85 ALA A O 1
ATOM 645 N N . PHE A 1 86 ? 8.607 -2.833 -8.844 1.00 97.69 86 PHE A N 1
ATOM 646 C CA . PHE A 1 86 ? 9.232 -2.898 -10.157 1.00 97.69 86 PHE A CA 1
ATOM 647 C C . PHE A 1 86 ? 10.688 -2.418 -10.080 1.00 97.69 86 PHE A C 1
ATOM 649 O O . PHE A 1 86 ? 10.975 -1.499 -9.313 1.00 97.69 86 PHE A O 1
ATOM 656 N N . PRO A 1 87 ? 11.620 -2.978 -10.872 1.00 97.06 87 PRO A N 1
ATOM 657 C CA . PRO A 1 87 ? 13.009 -2.523 -10.874 1.00 97.06 87 PRO A CA 1
ATOM 658 C C . PRO A 1 87 ? 13.147 -1.022 -11.179 1.00 97.06 87 PRO A C 1
ATOM 660 O O . PRO A 1 87 ? 12.381 -0.452 -11.958 1.00 97.06 87 PRO A O 1
ATOM 663 N N . CYS A 1 88 ? 14.144 -0.366 -10.591 1.00 96.81 88 CYS A N 1
ATOM 664 C CA . CYS A 1 88 ? 14.481 1.030 -10.869 1.00 96.81 88 CYS A CA 1
ATOM 665 C C . CYS A 1 88 ? 15.993 1.259 -10.800 1.00 96.81 88 CYS A C 1
ATOM 667 O O . CYS A 1 88 ? 16.751 0.402 -10.347 1.00 96.81 88 CYS A O 1
ATOM 669 N N . HIS A 1 89 ? 16.440 2.421 -11.278 1.00 96.31 89 HIS A N 1
ATOM 670 C CA . HIS A 1 89 ? 17.841 2.816 -11.177 1.00 96.31 89 HIS A CA 1
ATOM 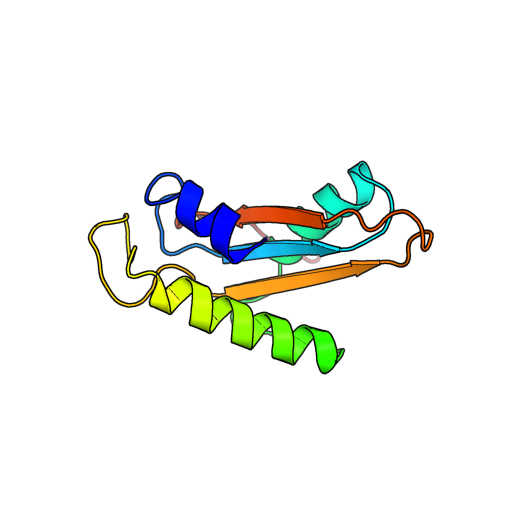671 C C . HIS A 1 89 ? 18.228 3.029 -9.706 1.00 96.31 89 HIS A C 1
ATOM 673 O O . HIS A 1 89 ? 17.475 3.650 -8.966 1.00 96.31 89 HIS A O 1
ATOM 679 N N . ILE A 1 90 ? 19.413 2.585 -9.276 1.00 95.06 90 ILE A N 1
ATOM 680 C CA . ILE A 1 90 ? 19.830 2.616 -7.859 1.00 95.06 90 ILE A CA 1
ATOM 681 C C . ILE A 1 90 ? 19.777 4.016 -7.222 1.00 95.06 90 ILE A C 1
ATOM 683 O O . ILE A 1 90 ? 19.469 4.156 -6.043 1.00 95.06 90 ILE A O 1
ATOM 687 N N . ALA A 1 91 ? 20.028 5.064 -8.012 1.00 96.31 91 ALA A N 1
ATOM 688 C CA . ALA A 1 91 ? 19.966 6.453 -7.552 1.00 96.31 91 ALA A CA 1
ATOM 689 C C . ALA A 1 91 ? 18.531 6.990 -7.365 1.00 96.31 91 ALA A C 1
ATOM 691 O O . ALA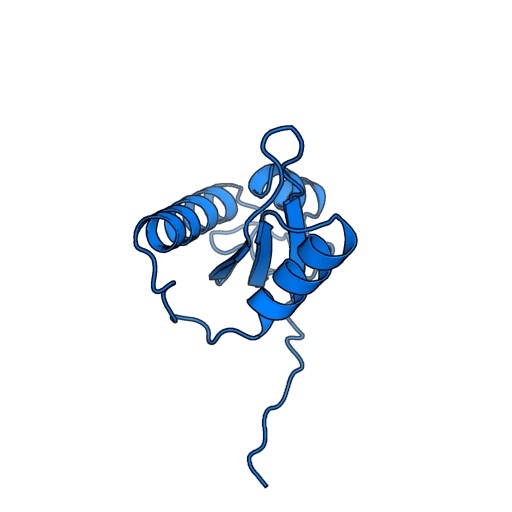 A 1 91 ? 18.353 8.110 -6.893 1.00 96.31 91 ALA A O 1
ATOM 692 N N . THR A 1 92 ? 17.505 6.234 -7.762 1.00 91.19 92 THR A N 1
ATOM 693 C CA . THR A 1 92 ? 16.104 6.662 -7.726 1.00 91.19 92 THR A CA 1
ATOM 694 C C . THR A 1 92 ? 15.215 5.518 -7.254 1.00 91.19 92 THR A C 1
ATOM 696 O O . THR A 1 92 ? 15.072 4.521 -7.956 1.00 91.19 92 THR A O 1
ATOM 699 N N . LEU A 1 93 ? 14.538 5.681 -6.118 1.00 95.94 93 LEU A N 1
ATOM 700 C CA . LEU A 1 93 ? 13.515 4.741 -5.654 1.00 95.94 93 LEU A CA 1
ATOM 701 C C . LEU A 1 93 ? 12.164 5.458 -5.532 1.00 95.94 93 LEU A C 1
ATOM 703 O O . LEU A 1 93 ? 11.812 5.923 -4.445 1.00 95.94 93 LEU A O 1
ATOM 707 N N . PRO A 1 94 ? 11.404 5.599 -6.635 1.00 97.25 94 PRO A N 1
ATOM 708 C CA . PRO A 1 94 ? 10.055 6.140 -6.566 1.00 97.25 94 PRO A CA 1
ATOM 709 C C . PRO A 1 94 ? 9.168 5.287 -5.654 1.00 97.25 94 PRO A C 1
ATOM 711 O O . PRO A 1 94 ? 9.200 4.057 -5.706 1.00 97.25 94 PRO A O 1
ATOM 714 N N . CYS A 1 95 ? 8.364 5.951 -4.826 1.00 97.75 95 CYS A N 1
ATOM 715 C CA . CYS A 1 95 ? 7.392 5.320 -3.943 1.00 97.75 95 CYS A CA 1
ATOM 716 C C . CYS A 1 95 ? 6.082 6.111 -3.995 1.00 97.75 95 CYS A C 1
ATOM 718 O O . CYS A 1 95 ? 6.085 7.334 -3.834 1.00 97.75 95 CYS A O 1
ATOM 720 N N . ALA A 1 96 ? 4.964 5.423 -4.207 1.00 98.38 96 ALA A N 1
ATOM 721 C CA . ALA A 1 96 ? 3.643 6.027 -4.296 1.00 98.38 96 ALA A CA 1
ATOM 722 C C . ALA A 1 96 ? 2.659 5.272 -3.406 1.00 98.38 96 ALA A C 1
ATOM 724 O O . ALA A 1 96 ? 2.700 4.047 -3.322 1.00 98.38 96 ALA A O 1
ATOM 725 N N . VAL A 1 97 ? 1.754 6.013 -2.766 1.00 98.38 97 VAL A N 1
ATOM 726 C CA . VAL A 1 97 ? 0.664 5.464 -1.953 1.00 98.38 97 VAL A CA 1
ATOM 727 C C . VAL A 1 97 ? -0.655 5.895 -2.570 1.00 98.38 97 VAL A C 1
ATOM 729 O O . VAL A 1 97 ? -0.870 7.082 -2.816 1.00 98.38 97 VAL A O 1
ATOM 732 N N . ASN A 1 98 ? -1.533 4.931 -2.805 1.00 97.88 98 ASN A N 1
ATOM 733 C CA . ASN A 1 98 ? -2.889 5.133 -3.283 1.00 97.88 98 ASN A CA 1
ATOM 734 C C . ASN A 1 98 ? -3.874 4.506 -2.295 1.00 97.88 98 ASN A C 1
ATOM 736 O O . ASN A 1 98 ? -3.553 3.521 -1.634 1.00 97.88 98 ASN A O 1
ATOM 740 N N . ILE A 1 99 ? -5.066 5.079 -2.183 1.00 97.44 99 ILE A N 1
ATOM 741 C CA . ILE A 1 99 ? -6.049 4.695 -1.173 1.00 97.44 99 ILE A CA 1
ATOM 742 C C . ILE A 1 99 ? -7.362 4.333 -1.861 1.00 97.44 99 ILE A C 1
ATOM 744 O O . ILE A 1 99 ? -7.873 5.093 -2.685 1.00 97.44 99 ILE A O 1
ATOM 748 N N . ASN A 1 100 ? -7.922 3.181 -1.498 1.00 96.94 100 ASN A N 1
ATOM 749 C CA . ASN A 1 100 ? -9.314 2.847 -1.773 1.00 96.94 100 ASN A CA 1
ATOM 750 C C . ASN A 1 100 ? -10.123 3.073 -0.493 1.00 96.94 100 ASN A C 1
ATOM 752 O O . ASN A 1 100 ? -9.791 2.510 0.551 1.00 96.94 100 ASN A O 1
ATOM 756 N N . CYS A 1 101 ? -11.144 3.921 -0.566 1.00 95.38 101 CYS A N 1
ATOM 757 C CA . CYS A 1 101 ? -12.027 4.207 0.561 1.00 95.38 101 CYS A CA 1
ATOM 758 C C . CYS A 1 101 ? -13.015 3.059 0.812 1.00 95.38 101 CYS A C 1
ATOM 760 O O . CYS A 1 101 ? -13.048 2.082 0.062 1.00 95.38 101 CYS A O 1
ATOM 762 N N . HIS A 1 102 ? -13.891 3.215 1.814 1.00 93.00 102 HIS A N 1
ATOM 763 C CA . HIS A 1 102 ? -14.978 2.258 2.058 1.00 93.00 102 HIS A CA 1
ATOM 764 C C . HIS A 1 102 ? -15.857 2.012 0.811 1.00 93.00 102 HIS A C 1
ATOM 766 O O . HIS A 1 102 ? -16.401 0.922 0.641 1.00 93.00 102 HIS A O 1
ATOM 772 N N . ALA A 1 103 ? -15.989 3.005 -0.078 1.00 94.06 103 ALA A N 1
ATOM 773 C CA . ALA A 1 103 ? -16.718 2.881 -1.339 1.00 94.06 103 ALA A CA 1
ATOM 774 C C . ALA A 1 103 ? -15.857 2.204 -2.424 1.00 94.06 103 ALA A C 1
ATOM 776 O O . ALA A 1 103 ? -15.628 2.772 -3.503 1.00 94.06 103 ALA A O 1
ATOM 777 N N . ALA A 1 104 ? -15.389 0.988 -2.126 1.00 92.88 104 ALA A N 1
ATOM 778 C CA . ALA A 1 104 ? -14.575 0.157 -3.004 1.00 92.88 104 ALA A CA 1
ATOM 779 C C . ALA A 1 104 ? -15.383 -0.285 -4.236 1.00 92.88 104 ALA A C 1
ATOM 781 O O . ALA A 1 104 ? -16.180 -1.219 -4.195 1.00 92.88 104 ALA A O 1
ATOM 782 N N . ARG A 1 105 ? -15.198 0.433 -5.350 1.00 93.62 105 ARG A N 1
ATOM 783 C CA . ARG A 1 105 ? -15.961 0.259 -6.597 1.00 93.62 105 ARG A CA 1
ATOM 784 C C . ARG A 1 105 ? -15.042 -0.208 -7.718 1.00 93.62 105 ARG A C 1
ATOM 786 O O . ARG A 1 105 ? -14.281 0.579 -8.275 1.00 93.62 105 ARG A O 1
ATOM 793 N N . HIS A 1 106 ? -15.132 -1.486 -8.049 1.00 91.38 106 HIS A N 1
ATOM 794 C CA . HIS A 1 106 ? -14.411 -2.135 -9.139 1.00 91.38 106 HIS A CA 1
ATOM 795 C C . HIS A 1 106 ? -15.156 -3.409 -9.553 1.00 91.38 106 HIS A C 1
ATOM 797 O O . HIS A 1 106 ? -15.929 -3.958 -8.771 1.00 91.38 106 HIS A O 1
ATOM 803 N N . LYS A 1 107 ? -14.968 -3.849 -10.799 1.00 92.00 107 LYS A N 1
ATOM 804 C CA . LYS A 1 107 ? -15.582 -5.058 -11.356 1.00 92.00 107 LYS A CA 1
ATOM 805 C C . LYS A 1 107 ? -14.602 -5.709 -12.327 1.00 92.00 107 LYS A C 1
ATOM 807 O O . LYS A 1 107 ? -13.949 -5.001 -13.091 1.00 92.00 107 LYS A O 1
ATOM 812 N N . SER A 1 108 ? -14.534 -7.034 -12.317 1.00 90.44 108 SER A N 1
ATOM 813 C CA . SER A 1 108 ? -13.874 -7.848 -13.339 1.00 90.44 108 SER A CA 1
ATOM 814 C C . SER A 1 108 ? -14.921 -8.661 -14.106 1.00 90.44 108 SER A C 1
ATOM 816 O O . SER A 1 108 ? -15.997 -8.966 -13.587 1.00 90.44 108 SER A O 1
ATOM 818 N N . ALA A 1 109 ? -14.637 -8.963 -15.370 1.00 92.94 109 ALA A N 1
ATOM 819 C CA . ALA A 1 109 ? -15.451 -9.835 -16.207 1.00 92.94 109 ALA A CA 1
ATOM 820 C C . ALA A 1 109 ? -14.530 -10.610 -17.156 1.00 92.94 109 ALA A C 1
ATOM 822 O O . ALA A 1 109 ? -13.558 -10.046 -17.659 1.00 92.94 109 ALA A O 1
ATOM 823 N N . VAL A 1 110 ? -14.843 -11.883 -17.384 1.00 93.06 110 VAL A N 1
ATOM 824 C CA . VAL A 1 110 ? -14.269 -12.700 -18.460 1.00 93.06 110 VAL A CA 1
ATOM 825 C C . VAL A 1 110 ? -15.353 -12.798 -19.527 1.00 93.06 110 VAL A C 1
ATOM 827 O O . VAL A 1 110 ? -16.499 -13.095 -19.185 1.00 93.06 110 VAL A O 1
ATOM 830 N N . ILE A 1 111 ? -15.010 -12.450 -20.766 1.00 90.50 111 ILE A 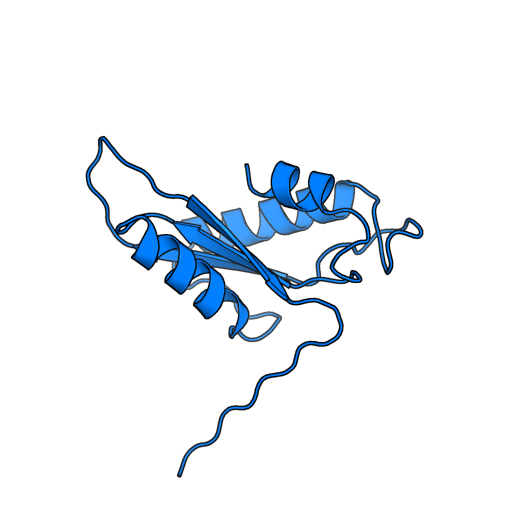N 1
ATOM 831 C CA . ILE A 1 111 ? -15.931 -12.434 -21.913 1.00 90.50 111 ILE A CA 1
ATOM 832 C C . ILE A 1 111 ? -15.732 -13.713 -22.713 1.00 90.50 111 ILE A C 1
ATOM 834 O O . ILE A 1 111 ? -14.550 -14.053 -22.946 1.00 90.50 111 ILE A O 1
#

Secondary structure (DSSP, 8-state):
-HHHHHHHHTTTT-SSEEEEEEEES-HHHHHHHHHHHTTSPTT---SSHHHHHHHHHHHHHHHHT---GGGS-SS-SEEEEEEEEE---TT---EEEEEE-SS--------

Foldseek 3Di:
DQLVVLLVCQLVLQDPKEKFKFKADDQVVRQVNSVVQLVDDQVDADPDPVQRVVFVVSQQSNQVSQCDGSRPGDRGNYRTYGYDYDDHDPVDMHMDMDMHGPPSDDDDDDD